Protein AF-A0A6A7KY77-F1 (afdb_monomer)

Solvent-accessible surface area (backbone atoms only — not comparable to full-atom values): 7754 Å² total; per-residue (Å²): 134,84,84,77,84,84,72,86,77,79,71,80,63,87,85,62,60,90,87,65,81,63,89,83,66,60,90,64,82,57,46,66,68,55,72,70,49,84,82,86,74,88,70,56,72,73,57,44,71,74,3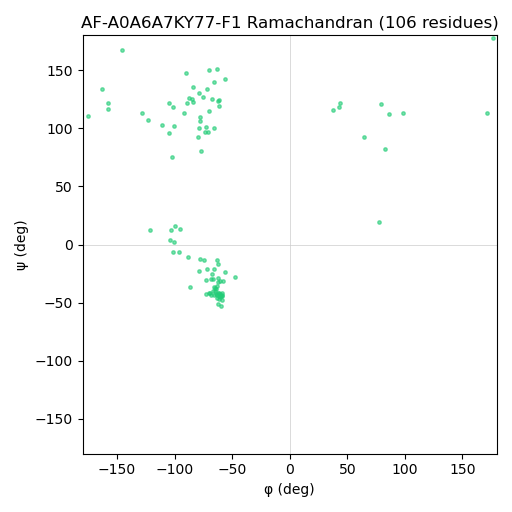6,89,46,71,65,58,47,53,50,54,54,51,52,50,51,53,53,51,53,52,53,55,51,49,58,61,59,64,65,74,67,76,79,78,79,86,72,84,87,85,85,83,89,81,88,81,91,84,82,90,77,89,81,83,90,81,93,134

Mean predicted aligned error: 19.86 Å

Secondary structure (DSSP, 8-state):
-------------TTS-TT---TT--TTTTHHHHHT-----PPPHHHHHH--SHHHHHHHHHHHHHHHHHHHHHHHHHTTTSSS------------------------

Sequence (108 aa):
MRFENPRRKTVPDDDMLPEYDFSDAVRGKYFERYCEGTNVVLLDPDVARVFPDSAAVNRALRELVTLADASVRQRRRGSTNARSKKALPSRRRDTRRKASKSSRSTRG

Structure (mmCIF, N/CA/C/O backbone):
data_AF-A0A6A7KY77-F1
#
_entry.id   AF-A0A6A7KY77-F1
#
loop_
_atom_site.group_PDB
_atom_site.id
_atom_site.type_symbol
_atom_site.label_atom_id
_atom_site.label_alt_id
_atom_site.label_comp_id
_atom_site.label_asym_id
_atom_site.label_entity_id
_atom_site.label_seq_id
_atom_site.pdbx_PDB_ins_code
_atom_site.Cartn_x
_atom_site.Cartn_y
_atom_site.Cartn_z
_atom_site.occupancy
_atom_site.B_iso_or_equiv
_atom_site.auth_seq_id
_atom_site.auth_comp_id
_atom_site.auth_asym_id
_atom_site.auth_atom_id
_atom_site.pdbx_PDB_model_num
ATOM 1 N N . MET A 1 1 ? 65.921 2.823 -8.987 1.00 36.31 1 MET A N 1
ATOM 2 C CA . MET A 1 1 ? 65.317 1.922 -9.994 1.00 36.31 1 MET A CA 1
ATOM 3 C C . MET A 1 1 ? 63.812 1.923 -9.772 1.00 36.31 1 MET A C 1
ATOM 5 O O . MET A 1 1 ? 63.396 1.743 -8.635 1.00 36.31 1 MET A O 1
ATOM 9 N N . ARG A 1 2 ? 63.018 2.265 -10.796 1.00 44.19 2 ARG A N 1
ATOM 10 C CA . ARG A 1 2 ? 61.549 2.323 -10.713 1.00 44.19 2 ARG A CA 1
ATOM 11 C C . ARG A 1 2 ? 60.993 0.901 -10.806 1.00 44.19 2 ARG A C 1
ATOM 13 O O . ARG A 1 2 ? 61.388 0.167 -11.703 1.00 44.19 2 ARG A O 1
ATOM 20 N N . PHE A 1 3 ? 60.104 0.525 -9.892 1.00 49.81 3 PHE A N 1
ATOM 21 C CA . PHE A 1 3 ? 59.383 -0.742 -9.974 1.00 49.81 3 PHE A CA 1
ATOM 22 C C . PHE A 1 3 ? 58.242 -0.582 -10.982 1.00 49.81 3 PHE A C 1
ATOM 24 O O . PHE A 1 3 ? 57.216 0.026 -10.683 1.00 49.81 3 PHE A O 1
ATOM 31 N N . GLU A 1 4 ? 58.446 -1.074 -12.201 1.00 56.16 4 GLU A N 1
ATOM 32 C CA . GLU A 1 4 ? 57.351 -1.306 -13.140 1.00 56.16 4 GLU A CA 1
ATOM 33 C C . GLU A 1 4 ? 56.475 -2.434 -12.596 1.00 56.16 4 GLU A C 1
ATOM 35 O O . GLU A 1 4 ? 56.962 -3.516 -12.276 1.00 56.16 4 GLU A O 1
ATOM 40 N N . ASN A 1 5 ? 55.180 -2.155 -12.454 1.00 56.44 5 ASN A N 1
ATOM 41 C CA . ASN A 1 5 ? 54.182 -3.103 -11.979 1.00 56.44 5 ASN A CA 1
ATOM 42 C C . ASN A 1 5 ? 53.821 -4.061 -13.131 1.00 56.44 5 ASN A C 1
ATOM 44 O O . ASN A 1 5 ? 53.147 -3.633 -14.075 1.00 56.44 5 ASN A O 1
ATOM 48 N N . PRO A 1 6 ? 54.261 -5.332 -13.124 1.00 63.62 6 PRO A N 1
ATOM 49 C CA . PRO A 1 6 ? 54.100 -6.181 -14.281 1.00 63.62 6 PRO A CA 1
ATOM 50 C C . PRO A 1 6 ? 52.738 -6.879 -14.213 1.00 63.62 6 PRO A C 1
ATOM 52 O O . PRO A 1 6 ? 52.442 -7.624 -13.283 1.00 63.62 6 PRO A O 1
ATOM 55 N N . ARG A 1 7 ? 51.971 -6.715 -15.296 1.00 56.56 7 ARG A N 1
ATOM 56 C CA . ARG A 1 7 ? 50.794 -7.511 -15.695 1.00 56.56 7 ARG A CA 1
ATOM 57 C C . ARG A 1 7 ? 49.458 -7.135 -15.041 1.00 56.56 7 ARG A C 1
ATOM 59 O O . ARG A 1 7 ? 48.909 -7.876 -14.229 1.00 56.56 7 ARG A O 1
ATOM 66 N N . ARG A 1 8 ? 48.806 -6.102 -15.588 1.00 59.09 8 ARG A N 1
ATOM 67 C CA . ARG A 1 8 ? 47.355 -6.212 -15.823 1.00 59.09 8 ARG A CA 1
ATOM 68 C C . ARG A 1 8 ? 47.161 -7.289 -16.888 1.00 59.09 8 ARG A C 1
ATOM 70 O O . ARG A 1 8 ? 47.406 -7.045 -18.063 1.00 59.09 8 ARG A O 1
ATOM 77 N N . LYS A 1 9 ? 46.796 -8.500 -16.472 1.00 54.00 9 LYS A N 1
ATOM 78 C CA . LYS A 1 9 ? 46.260 -9.495 -17.400 1.00 54.00 9 LYS A CA 1
ATOM 79 C C . LYS A 1 9 ? 44.848 -9.035 -17.758 1.00 54.00 9 LYS A C 1
ATOM 81 O O . LYS A 1 9 ? 43.940 -9.189 -16.950 1.00 54.00 9 LYS A O 1
ATOM 86 N N . THR A 1 10 ? 44.678 -8.421 -18.922 1.00 61.00 10 THR A N 1
ATOM 87 C CA . THR A 1 10 ? 43.370 -8.346 -19.575 1.00 61.00 10 THR A CA 1
ATOM 88 C C . THR A 1 10 ? 43.068 -9.757 -20.056 1.00 61.00 10 THR A C 1
ATOM 90 O O . THR A 1 10 ? 43.627 -10.205 -21.056 1.00 61.00 10 THR A O 1
ATOM 93 N N . VAL A 1 11 ? 42.303 -10.509 -19.268 1.00 62.31 11 VAL A N 1
ATOM 94 C CA . VAL A 1 11 ? 41.733 -11.772 -19.740 1.00 62.31 11 VAL A CA 1
ATOM 95 C C . VAL A 1 11 ? 40.806 -11.389 -20.899 1.00 62.31 11 VAL A C 1
ATOM 97 O O . VAL A 1 11 ? 39.973 -10.506 -20.691 1.00 62.31 11 VAL A O 1
ATOM 100 N N . PRO A 1 12 ? 40.985 -11.933 -22.115 1.00 59.06 12 PRO A N 1
ATOM 101 C CA . PRO A 1 12 ? 39.992 -11.771 -23.164 1.00 59.06 12 PRO A CA 1
ATOM 102 C C . PRO A 1 12 ? 38.711 -12.416 -22.646 1.00 59.06 12 PRO A C 1
ATOM 104 O O . PRO A 1 12 ? 38.721 -13.588 -22.271 1.00 59.06 12 PRO A O 1
ATOM 107 N N . ASP A 1 13 ? 37.662 -11.618 -22.521 1.00 60.88 13 ASP A N 1
ATOM 108 C CA . ASP A 1 13 ? 36.360 -12.065 -22.048 1.00 60.88 13 ASP A CA 1
ATOM 109 C C . ASP A 1 13 ? 35.681 -12.804 -23.211 1.00 60.88 13 ASP A C 1
ATOM 111 O O . ASP A 1 13 ? 34.941 -12.211 -23.991 1.00 60.88 13 ASP A O 1
ATOM 115 N N . ASP A 1 14 ? 36.063 -14.069 -23.410 1.00 62.31 14 ASP A N 1
ATOM 116 C CA . ASP A 1 14 ? 35.664 -14.917 -24.552 1.00 62.31 14 ASP A CA 1
ATOM 117 C C . ASP A 1 14 ? 34.142 -15.184 -24.581 1.00 62.31 14 ASP A C 1
ATOM 119 O O . ASP A 1 14 ? 33.589 -15.604 -25.594 1.00 62.31 14 ASP A O 1
ATOM 123 N N . ASP A 1 15 ? 33.451 -14.872 -23.480 1.00 73.94 15 ASP A N 1
ATOM 124 C CA . ASP A 1 15 ? 32.004 -15.013 -23.322 1.00 73.94 15 ASP A CA 1
ATOM 125 C C . ASP A 1 15 ? 31.226 -13.704 -23.598 1.00 73.94 15 ASP A C 1
ATOM 127 O O . ASP A 1 15 ? 29.990 -13.714 -23.618 1.00 73.94 15 ASP A O 1
ATOM 131 N N . MET A 1 16 ? 31.903 -12.562 -23.810 1.00 75.88 16 MET A N 1
ATOM 132 C CA . MET A 1 16 ? 31.235 -11.286 -24.100 1.00 75.88 16 MET A CA 1
ATOM 133 C C . MET A 1 16 ? 31.009 -11.075 -25.597 1.00 75.88 16 MET A C 1
ATOM 135 O O . MET A 1 16 ? 31.943 -11.008 -26.394 1.00 75.88 16 MET A O 1
ATOM 139 N N . LEU A 1 17 ? 29.739 -10.893 -25.970 1.00 81.88 17 LEU A N 1
ATOM 140 C CA . LEU A 1 17 ? 29.366 -10.575 -27.345 1.00 81.88 17 LEU A CA 1
ATOM 141 C C . LEU A 1 17 ? 29.899 -9.186 -27.766 1.00 81.88 17 LEU A C 1
ATOM 143 O O . LEU A 1 17 ? 29.819 -8.247 -26.966 1.00 81.88 17 LEU A O 1
ATOM 147 N N . PRO A 1 18 ? 30.393 -9.024 -29.012 1.00 80.25 18 PRO A N 1
ATOM 148 C CA . PRO A 1 18 ? 30.938 -7.760 -29.525 1.00 80.25 18 PRO A CA 1
ATOM 149 C C . PRO A 1 18 ? 29.978 -6.566 -29.455 1.00 80.25 18 PRO A C 1
ATOM 151 O O . PRO A 1 18 ? 30.411 -5.416 -29.465 1.00 80.25 18 PRO A O 1
ATOM 154 N N . GLU A 1 19 ? 28.674 -6.826 -29.415 1.00 85.38 19 GLU A N 1
ATOM 155 C CA . GLU A 1 19 ? 27.618 -5.820 -29.353 1.00 85.38 19 GLU A CA 1
ATOM 156 C C . GLU A 1 19 ? 27.488 -5.160 -27.971 1.00 85.38 19 GLU A C 1
ATOM 158 O O . GLU A 1 19 ? 26.812 -4.136 -27.843 1.00 85.38 19 GLU A O 1
ATOM 163 N N . TYR A 1 20 ? 28.108 -5.720 -26.929 1.00 81.81 20 TYR A N 1
ATOM 164 C CA . TYR A 1 20 ? 28.045 -5.159 -25.585 1.00 81.81 20 TYR A CA 1
ATOM 165 C C . TYR A 1 20 ? 29.199 -4.190 -25.308 1.00 81.81 20 TYR A C 1
ATOM 167 O O . TYR A 1 20 ? 30.348 -4.594 -25.144 1.00 81.81 20 TYR A O 1
ATOM 175 N N . ASP A 1 21 ? 28.871 -2.905 -25.152 1.00 81.62 21 ASP A N 1
ATOM 176 C CA . ASP A 1 21 ? 29.785 -1.895 -24.615 1.00 81.62 21 ASP A CA 1
ATOM 177 C C . ASP A 1 21 ? 29.472 -1.612 -23.137 1.00 81.62 21 ASP A C 1
ATOM 179 O O . ASP A 1 21 ? 28.523 -0.903 -22.792 1.00 81.62 21 ASP A O 1
ATOM 183 N N . PHE A 1 22 ? 30.283 -2.180 -22.243 1.00 80.06 22 PHE A N 1
ATOM 184 C CA . PHE A 1 22 ? 30.215 -1.926 -20.802 1.00 80.06 22 PHE A CA 1
ATOM 185 C C . PHE A 1 22 ? 31.197 -0.838 -20.335 1.00 80.06 22 PHE A C 1
ATOM 187 O O . PHE A 1 22 ? 31.403 -0.693 -19.129 1.00 80.06 22 PHE A O 1
ATOM 194 N N . SER A 1 23 ? 31.792 -0.053 -21.242 1.00 83.81 23 SER A N 1
ATOM 195 C CA . SER A 1 23 ? 32.747 1.012 -20.883 1.00 83.81 23 SER A CA 1
ATOM 196 C C . SER A 1 23 ? 32.142 2.047 -19.924 1.00 83.81 23 SER A C 1
ATOM 198 O O . SER A 1 23 ? 32.832 2.539 -19.033 1.00 83.81 23 SER A O 1
ATOM 200 N N . ASP A 1 24 ? 30.832 2.289 -20.036 1.00 83.25 24 ASP A N 1
ATOM 201 C CA . ASP A 1 24 ? 30.056 3.189 -19.170 1.00 83.25 24 ASP A CA 1
ATOM 202 C C . ASP A 1 24 ? 29.261 2.453 -18.068 1.00 83.25 24 ASP A C 1
ATOM 204 O O . ASP A 1 24 ? 28.320 2.998 -17.473 1.00 83.25 24 ASP A O 1
ATOM 208 N N . ALA A 1 25 ? 29.582 1.187 -17.784 1.00 82.12 25 ALA A N 1
ATOM 209 C CA . ALA A 1 25 ? 28.858 0.403 -16.790 1.00 82.12 25 ALA A CA 1
ATOM 210 C C . ALA A 1 25 ? 29.125 0.914 -15.362 1.00 82.12 25 ALA A C 1
ATOM 212 O O . ALA A 1 25 ? 30.221 0.794 -14.814 1.00 82.12 25 ALA A O 1
ATOM 213 N N . VAL A 1 26 ? 28.079 1.436 -14.713 1.00 87.62 26 VAL A N 1
ATOM 214 C CA . VAL A 1 26 ? 28.128 1.898 -13.317 1.00 87.62 26 VAL A CA 1
ATOM 215 C C . VAL A 1 26 ? 27.496 0.857 -12.396 1.00 87.62 26 VAL A C 1
ATOM 217 O O . VAL A 1 26 ? 26.299 0.561 -12.485 1.00 87.62 26 VAL A O 1
ATOM 220 N N . ARG A 1 27 ? 28.288 0.320 -11.460 1.00 86.81 27 ARG A N 1
ATOM 221 C CA . ARG A 1 27 ? 27.798 -0.619 -10.441 1.00 86.81 27 ARG A CA 1
ATOM 222 C C . ARG A 1 27 ? 26.742 0.066 -9.573 1.00 86.81 27 ARG A C 1
ATOM 224 O O . ARG A 1 27 ? 27.003 1.103 -8.977 1.00 86.81 27 ARG A O 1
ATOM 231 N N . GLY A 1 28 ? 25.554 -0.530 -9.486 1.00 84.94 28 GLY A N 1
ATOM 232 C CA . GLY A 1 28 ? 24.473 -0.004 -8.650 1.00 84.94 28 GLY A CA 1
ATOM 233 C C . GLY A 1 28 ? 23.719 1.197 -9.234 1.00 84.94 28 GLY A C 1
ATOM 234 O O . GLY A 1 28 ? 23.011 1.858 -8.486 1.00 84.94 28 GLY A O 1
ATOM 235 N N . LYS A 1 29 ? 23.789 1.455 -10.552 1.00 86.94 29 LYS A N 1
ATOM 236 C CA . LYS A 1 29 ? 23.077 2.560 -11.242 1.00 86.94 29 LYS A CA 1
ATOM 237 C C . LYS A 1 29 ? 21.583 2.694 -10.891 1.00 86.94 29 LYS A C 1
ATOM 239 O O . LYS A 1 29 ? 21.023 3.783 -10.975 1.00 86.94 29 LYS A O 1
ATOM 244 N N . TYR A 1 30 ? 20.934 1.594 -10.512 1.00 82.25 30 TYR A N 1
ATOM 245 C CA . TYR A 1 30 ? 19.515 1.542 -10.137 1.00 82.25 30 TYR A CA 1
ATOM 246 C C . TYR A 1 30 ? 19.280 1.017 -8.715 1.00 82.25 30 TYR A C 1
ATOM 248 O O . TYR A 1 30 ? 18.149 0.694 -8.365 1.00 82.25 30 TYR A O 1
ATOM 256 N N . PHE A 1 31 ? 20.334 0.921 -7.899 1.00 79.75 31 PHE A N 1
ATOM 257 C CA . PHE A 1 31 ? 20.262 0.382 -6.542 1.00 79.75 31 PHE A CA 1
ATOM 258 C C . PHE A 1 31 ? 19.308 1.193 -5.663 1.00 79.75 31 PHE A C 1
ATOM 260 O O . PHE A 1 31 ? 18.448 0.616 -5.013 1.00 79.75 31 PHE A O 1
ATOM 267 N N . GLU A 1 32 ? 19.392 2.523 -5.721 1.00 77.69 32 GLU A N 1
ATOM 268 C CA . GLU A 1 32 ? 18.517 3.418 -4.954 1.00 77.69 32 GLU A CA 1
ATOM 269 C C . GLU A 1 32 ? 17.042 3.234 -5.333 1.00 77.69 32 GLU A C 1
ATOM 271 O O . GLU A 1 32 ? 16.222 2.984 -4.458 1.00 77.69 32 GLU A O 1
ATOM 276 N N . ARG A 1 33 ? 16.718 3.198 -6.634 1.00 75.31 33 ARG A N 1
ATOM 277 C CA . ARG A 1 33 ? 15.352 2.933 -7.130 1.00 75.31 33 ARG A CA 1
ATOM 278 C C . ARG A 1 33 ? 14.815 1.554 -6.755 1.00 75.31 33 ARG A C 1
ATOM 280 O O . ARG A 1 33 ? 13.613 1.375 -6.587 1.00 75.31 33 ARG A O 1
ATOM 287 N N . TYR A 1 34 ? 15.697 0.565 -6.656 1.00 67.75 34 TYR A N 1
ATOM 288 C CA . TYR A 1 34 ? 15.334 -0.760 -6.169 1.00 67.75 34 TYR A CA 1
ATOM 289 C C . TYR A 1 34 ? 15.080 -0.747 -4.652 1.00 67.75 34 TYR A C 1
ATOM 291 O O . TYR A 1 34 ? 14.097 -1.325 -4.195 1.00 67.75 34 TYR A O 1
ATOM 299 N N . CYS A 1 35 ? 15.914 -0.050 -3.874 1.00 69.94 35 CYS A N 1
ATOM 300 C CA . CYS A 1 35 ? 15.744 0.132 -2.428 1.00 69.94 35 CYS A CA 1
ATOM 301 C C . CYS A 1 35 ? 14.512 0.972 -2.064 1.00 69.94 35 CYS A C 1
ATOM 303 O O . CYS A 1 35 ? 13.912 0.738 -1.017 1.00 69.94 35 CYS A O 1
ATOM 305 N N . GLU A 1 36 ? 14.107 1.899 -2.933 1.00 73.75 36 GLU A N 1
ATOM 306 C CA . GLU A 1 36 ? 12.835 2.629 -2.849 1.00 73.75 36 GLU A CA 1
ATOM 307 C C . GLU A 1 36 ? 11.616 1.699 -2.961 1.00 73.75 36 GLU A C 1
ATOM 309 O O . GLU A 1 36 ? 10.528 2.074 -2.533 1.00 73.75 36 GLU A O 1
ATOM 314 N N . GLY A 1 37 ? 11.814 0.471 -3.456 1.00 58.84 37 GLY A N 1
ATOM 315 C CA . GLY A 1 37 ? 10.923 -0.663 -3.249 1.00 58.84 37 GLY A CA 1
ATOM 316 C C . GLY A 1 37 ? 9.544 -0.491 -3.873 1.00 58.84 37 GLY A C 1
ATOM 317 O O . GLY A 1 37 ? 8.594 -0.063 -3.221 1.00 58.84 37 GLY A O 1
ATOM 318 N N . THR A 1 38 ? 9.365 -0.957 -5.109 1.00 60.81 38 THR A N 1
ATOM 319 C CA . THR A 1 38 ? 8.017 -1.305 -5.578 1.00 60.81 38 THR A CA 1
ATOM 320 C C . THR A 1 38 ? 7.665 -2.679 -5.013 1.00 60.81 38 THR A C 1
ATOM 322 O O . THR A 1 38 ? 8.016 -3.707 -5.584 1.00 60.81 38 THR A O 1
ATOM 325 N N . ASN A 1 39 ? 7.005 -2.720 -3.854 1.00 66.88 39 ASN A N 1
ATOM 326 C CA . ASN A 1 39 ? 6.458 -3.972 -3.335 1.00 66.88 39 ASN A CA 1
ATOM 327 C C . ASN A 1 39 ? 5.215 -4.340 -4.162 1.00 66.88 39 ASN A C 1
ATOM 329 O O . ASN A 1 39 ? 4.134 -3.788 -3.951 1.00 66.88 39 ASN A O 1
ATOM 333 N N . VAL A 1 40 ? 5.392 -5.204 -5.164 1.00 76.56 40 VAL A N 1
ATOM 334 C CA . VAL A 1 40 ? 4.306 -5.654 -6.041 1.00 76.56 40 VAL A CA 1
ATOM 335 C C . VAL A 1 40 ? 3.485 -6.700 -5.296 1.00 76.56 40 VAL A C 1
ATOM 337 O O . VAL A 1 40 ? 3.937 -7.819 -5.072 1.00 76.56 40 VAL A O 1
ATOM 340 N N . VAL A 1 41 ? 2.266 -6.324 -4.917 1.00 78.56 41 VAL A N 1
ATOM 341 C CA . VAL A 1 41 ? 1.305 -7.214 -4.263 1.00 78.56 41 VAL A CA 1
ATOM 342 C C . VAL A 1 41 ? 0.235 -7.595 -5.277 1.00 78.56 41 VAL A C 1
ATOM 344 O O . VAL A 1 41 ? -0.429 -6.724 -5.839 1.00 78.56 41 VAL A O 1
ATOM 347 N N . LEU A 1 42 ? 0.075 -8.897 -5.513 1.00 87.75 42 LEU A N 1
ATOM 348 C CA . LEU A 1 42 ? -1.018 -9.420 -6.324 1.00 87.75 42 LEU A CA 1
ATOM 349 C C . LEU A 1 42 ? -2.312 -9.369 -5.506 1.00 87.75 42 LEU A C 1
ATOM 351 O O . LEU A 1 42 ? -2.359 -9.879 -4.389 1.00 87.75 42 LEU A O 1
ATOM 355 N N . LEU A 1 43 ? -3.346 -8.747 -6.067 1.00 90.75 43 LEU A N 1
ATOM 356 C CA . LEU A 1 43 ? -4.689 -8.763 -5.498 1.00 90.75 43 LEU A CA 1
ATOM 357 C C . LEU A 1 43 ? -5.468 -9.949 -6.055 1.00 90.75 43 LEU A C 1
ATOM 359 O O . LEU A 1 43 ? -5.310 -10.304 -7.226 1.00 90.75 43 LEU A O 1
ATOM 363 N N . ASP A 1 44 ? -6.356 -10.500 -5.235 1.00 94.38 44 ASP A N 1
ATOM 364 C CA . ASP A 1 44 ? -7.312 -11.493 -5.704 1.00 94.38 44 ASP A CA 1
ATOM 365 C C . ASP A 1 44 ? -8.259 -10.882 -6.765 1.00 94.38 44 ASP A C 1
ATOM 367 O O . ASP A 1 44 ? -8.521 -9.669 -6.751 1.00 94.38 44 ASP A O 1
ATOM 371 N N . PRO A 1 45 ? -8.778 -11.684 -7.719 1.00 93.12 45 PRO A N 1
ATOM 372 C CA . PRO A 1 45 ? -9.556 -11.169 -8.852 1.00 93.12 45 PRO A CA 1
ATOM 373 C C . PRO A 1 45 ? -10.833 -10.419 -8.455 1.00 93.12 45 PRO A C 1
ATOM 375 O O . PRO A 1 45 ? -11.277 -9.509 -9.154 1.00 93.12 45 PRO A O 1
ATOM 378 N N . ASP A 1 46 ? -11.450 -10.803 -7.345 1.00 94.81 46 ASP A N 1
ATOM 379 C CA . ASP A 1 46 ? -12.628 -10.156 -6.779 1.00 94.81 46 ASP A CA 1
ATOM 380 C C . ASP A 1 46 ? -12.297 -8.772 -6.205 1.00 94.81 46 ASP A C 1
ATOM 382 O O . ASP A 1 46 ? -13.021 -7.811 -6.467 1.00 94.81 46 ASP A O 1
ATOM 386 N N . VAL A 1 47 ? -11.170 -8.639 -5.504 1.00 91.88 47 VAL A N 1
ATOM 387 C CA . VAL A 1 47 ? -10.687 -7.363 -4.965 1.00 91.88 47 VAL A CA 1
ATOM 388 C C . VAL 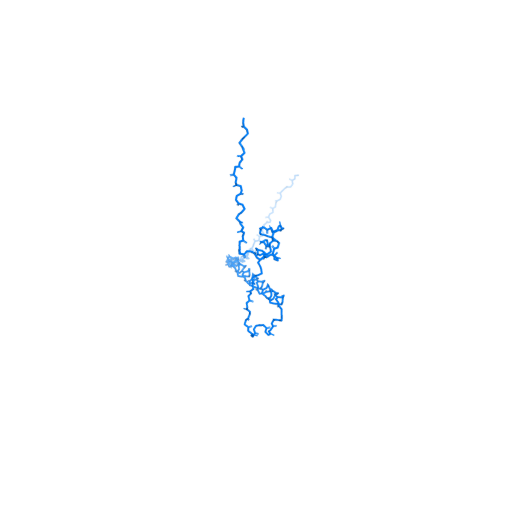A 1 47 ? -10.260 -6.427 -6.097 1.00 91.88 47 VAL A C 1
ATOM 390 O O . VAL A 1 47 ? -10.641 -5.255 -6.105 1.00 91.88 47 VAL A O 1
ATOM 393 N N . ALA A 1 48 ? -9.547 -6.945 -7.101 1.00 92.50 48 ALA A N 1
ATOM 394 C CA . ALA A 1 48 ? -9.129 -6.179 -8.277 1.00 92.50 48 ALA A CA 1
ATOM 395 C C . ALA A 1 48 ? -10.316 -5.657 -9.111 1.00 92.50 48 ALA A C 1
ATOM 397 O O . ALA A 1 48 ? -10.226 -4.605 -9.738 1.00 92.50 48 ALA A O 1
ATOM 398 N N . ARG A 1 49 ? -11.463 -6.351 -9.096 1.00 93.12 49 ARG A N 1
ATOM 399 C CA . ARG A 1 49 ? -12.700 -5.859 -9.732 1.00 93.12 49 ARG A CA 1
ATOM 400 C C . ARG A 1 49 ? -13.295 -4.640 -9.030 1.00 93.12 49 ARG A C 1
ATOM 402 O O . ARG A 1 49 ? -13.983 -3.856 -9.678 1.00 93.12 49 ARG A O 1
ATOM 409 N N . VAL A 1 50 ? -13.095 -4.515 -7.719 1.00 95.69 50 VAL A N 1
ATOM 410 C CA . VAL A 1 50 ? -13.623 -3.399 -6.920 1.00 95.69 50 VAL A CA 1
ATOM 411 C C . VAL A 1 50 ? -12.668 -2.209 -6.950 1.00 95.69 50 VAL A C 1
ATOM 413 O O . VAL A 1 50 ? -13.117 -1.064 -6.995 1.00 95.69 50 VAL A O 1
ATOM 416 N N . PHE A 1 51 ? -11.359 -2.469 -6.952 1.00 94.50 51 PHE A N 1
ATOM 417 C CA . PHE A 1 51 ? -10.330 -1.437 -6.955 1.00 94.50 51 PHE A CA 1
ATOM 418 C C . PHE A 1 51 ? -9.580 -1.405 -8.294 1.00 94.50 51 PHE A C 1
ATOM 420 O O . PHE A 1 51 ? -8.707 -2.243 -8.517 1.00 94.50 51 PHE A O 1
ATOM 427 N N . PRO A 1 52 ? -9.879 -0.431 -9.174 1.00 86.88 52 PRO A N 1
ATOM 428 C CA . PRO A 1 52 ? -9.318 -0.388 -10.524 1.00 86.88 52 PRO A CA 1
ATOM 429 C C . PRO A 1 52 ? -7.831 -0.005 -10.568 1.00 86.88 52 PRO A C 1
ATOM 431 O O . PRO A 1 52 ? -7.165 -0.287 -11.561 1.00 86.88 52 PRO A O 1
ATOM 434 N N . ASP A 1 53 ? -7.304 0.643 -9.524 1.00 89.50 53 ASP A N 1
ATOM 435 C CA . ASP A 1 53 ? -5.904 1.058 -9.451 1.00 89.50 53 ASP A CA 1
ATOM 436 C C . ASP A 1 53 ? -5.330 0.995 -8.024 1.00 89.50 53 ASP A C 1
ATOM 438 O O . ASP A 1 53 ? -6.039 0.859 -7.019 1.00 89.50 53 ASP A O 1
ATOM 442 N N . SER A 1 54 ? -4.003 1.110 -7.936 1.00 89.50 54 SER A N 1
ATOM 443 C CA . SER A 1 54 ? -3.272 1.096 -6.667 1.00 89.50 54 SER A CA 1
ATOM 444 C C . SER A 1 54 ? -3.554 2.323 -5.793 1.00 89.50 54 SER A C 1
ATOM 446 O O . SER A 1 54 ? -3.433 2.239 -4.568 1.00 89.50 54 SER A O 1
ATOM 448 N N . ALA A 1 55 ? -3.954 3.459 -6.373 1.00 90.38 55 ALA A N 1
ATOM 449 C CA . ALA A 1 55 ? -4.285 4.662 -5.617 1.00 90.38 55 ALA A CA 1
ATOM 450 C C . ALA A 1 55 ? -5.585 4.473 -4.819 1.00 90.38 55 ALA A C 1
ATOM 452 O O . ALA A 1 55 ? -5.636 4.839 -3.642 1.00 90.38 55 ALA A O 1
ATOM 453 N N . ALA A 1 56 ? -6.596 3.838 -5.416 1.00 94.12 56 ALA A N 1
ATOM 454 C CA . 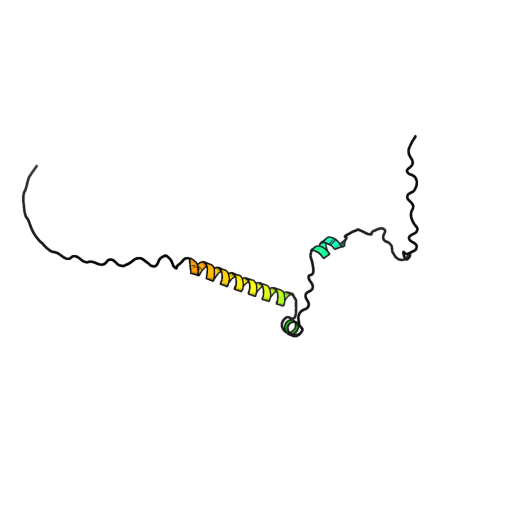ALA A 1 56 ? -7.870 3.507 -4.793 1.00 94.12 56 ALA A CA 1
ATOM 455 C C . ALA A 1 56 ? -7.687 2.532 -3.621 1.00 94.12 56 ALA A C 1
ATOM 457 O O . ALA A 1 56 ? -8.202 2.786 -2.529 1.00 94.12 56 ALA A O 1
ATOM 458 N N . VAL A 1 57 ? -6.885 1.475 -3.807 1.00 93.94 57 VAL A N 1
ATOM 459 C CA . VAL A 1 57 ? -6.535 0.526 -2.732 1.00 93.94 57 VAL A CA 1
ATOM 460 C C . VAL A 1 57 ? -5.836 1.249 -1.585 1.00 93.94 57 VAL A C 1
ATOM 462 O O . VAL A 1 57 ? -6.261 1.175 -0.432 1.00 93.94 57 VAL A O 1
ATOM 465 N N . ASN A 1 58 ? -4.782 2.003 -1.895 1.00 94.31 58 ASN A N 1
ATOM 466 C CA . ASN A 1 58 ? -3.984 2.682 -0.881 1.00 94.31 58 ASN A CA 1
ATOM 467 C C . ASN A 1 58 ? -4.794 3.728 -0.113 1.00 94.31 58 ASN A C 1
ATOM 469 O O . ASN A 1 58 ? -4.600 3.892 1.092 1.00 94.31 58 ASN A O 1
ATOM 473 N N . ARG A 1 59 ? -5.715 4.426 -0.782 1.00 96.06 59 ARG A N 1
ATOM 474 C CA . ARG A 1 59 ? -6.639 5.350 -0.125 1.00 96.06 59 ARG A CA 1
ATOM 475 C C . ARG A 1 59 ? -7.537 4.617 0.870 1.00 96.06 59 ARG A C 1
ATOM 477 O O . ARG A 1 59 ? -7.589 5.027 2.028 1.00 96.06 59 ARG A O 1
ATOM 484 N N . ALA A 1 60 ? -8.184 3.530 0.452 1.00 95.81 60 ALA A N 1
ATOM 485 C CA . ALA A 1 60 ? -9.074 2.758 1.319 1.00 95.81 60 ALA A CA 1
ATOM 486 C C . ALA A 1 60 ? -8.343 2.216 2.559 1.00 95.81 60 ALA A C 1
ATOM 488 O O . ALA A 1 60 ? -8.828 2.346 3.684 1.00 95.81 60 ALA A O 1
ATOM 489 N N . LEU A 1 61 ? -7.130 1.684 2.379 1.00 95.81 61 LEU A N 1
ATOM 490 C CA . LEU A 1 61 ? -6.315 1.187 3.490 1.00 95.81 61 LEU A CA 1
ATOM 491 C C . LEU A 1 61 ? -5.916 2.304 4.469 1.00 95.81 61 LEU A C 1
ATOM 493 O O . LEU A 1 61 ? -5.938 2.095 5.681 1.00 95.81 61 LEU A O 1
ATOM 497 N N . ARG A 1 62 ? -5.603 3.511 3.981 1.00 97.06 62 ARG A N 1
ATOM 498 C CA . ARG A 1 62 ? -5.293 4.673 4.841 1.00 97.06 62 ARG A CA 1
ATOM 499 C C . ARG A 1 62 ? -6.507 5.146 5.640 1.00 97.06 62 ARG A C 1
ATOM 501 O O . ARG A 1 62 ? -6.375 5.488 6.818 1.00 97.06 62 ARG A O 1
ATOM 508 N N . GLU A 1 63 ? -7.685 5.159 5.021 1.00 96.88 63 GLU A N 1
ATOM 509 C CA . GLU A 1 63 ? -8.940 5.479 5.709 1.00 96.88 63 GLU A CA 1
ATOM 510 C C . GLU A 1 63 ? -9.225 4.450 6.817 1.00 96.88 63 GLU A C 1
ATOM 512 O O . GLU A 1 63 ? -9.535 4.831 7.948 1.00 96.88 63 GLU A O 1
ATOM 517 N N . LEU A 1 64 ? -9.000 3.158 6.548 1.00 96.19 64 LEU A N 1
ATOM 518 C CA . LEU A 1 64 ? -9.142 2.095 7.546 1.00 96.19 64 LEU A CA 1
ATOM 519 C C . LEU A 1 64 ? -8.182 2.265 8.733 1.00 96.19 64 LEU A C 1
ATOM 521 O O . LEU A 1 64 ? -8.608 2.140 9.882 1.00 96.19 64 LEU A O 1
ATOM 525 N N . VAL A 1 65 ? -6.911 2.598 8.481 1.00 97.12 65 VAL A N 1
ATOM 526 C CA . VAL A 1 65 ? -5.935 2.898 9.546 1.00 97.12 65 VAL A CA 1
ATOM 527 C C . VAL A 1 65 ? -6.416 4.065 10.411 1.00 97.12 65 VAL A C 1
ATOM 529 O O . VAL A 1 65 ? -6.408 3.975 11.637 1.00 97.12 65 VAL A O 1
ATOM 532 N N . THR A 1 66 ? -6.922 5.128 9.784 1.00 95.50 66 THR A N 1
ATOM 533 C CA . THR A 1 66 ? -7.438 6.309 10.497 1.00 95.50 66 THR A CA 1
ATOM 534 C C . THR A 1 66 ? -8.608 5.952 11.419 1.00 95.50 66 THR A C 1
ATOM 536 O O . THR A 1 66 ? -8.677 6.411 12.564 1.00 95.50 66 THR A O 1
ATOM 539 N N . LEU A 1 67 ? -9.525 5.104 10.945 1.00 95.50 67 LEU A N 1
ATOM 540 C CA . LEU A 1 67 ? -10.651 4.609 11.739 1.00 95.50 67 LEU A CA 1
ATOM 541 C C . LEU A 1 67 ? -10.184 3.720 12.898 1.00 95.50 67 LEU A C 1
ATOM 543 O O . LEU A 1 67 ? -10.663 3.871 14.029 1.00 95.50 67 LEU A O 1
ATOM 547 N N . ALA A 1 68 ? -9.226 2.828 12.643 1.00 95.12 68 ALA A N 1
ATOM 548 C CA . ALA A 1 68 ? -8.638 1.978 13.669 1.00 95.12 68 ALA A CA 1
ATOM 549 C C . ALA A 1 68 ? -7.997 2.825 14.782 1.00 95.12 68 ALA A C 1
ATOM 551 O O . ALA A 1 68 ? -8.326 2.638 15.957 1.00 95.12 68 ALA A O 1
ATOM 552 N N . ASP A 1 69 ? -7.192 3.829 14.431 1.00 93.62 69 ASP A N 1
ATOM 553 C CA . ASP A 1 69 ? -6.558 4.741 15.389 1.00 93.62 69 ASP A CA 1
ATOM 554 C C . ASP A 1 69 ? -7.578 5.530 16.214 1.00 93.62 69 ASP A C 1
ATOM 556 O O . ASP A 1 69 ? -7.436 5.679 17.436 1.00 93.62 69 ASP A O 1
ATOM 560 N N . ALA A 1 70 ? -8.646 6.015 15.575 1.00 89.56 70 ALA A 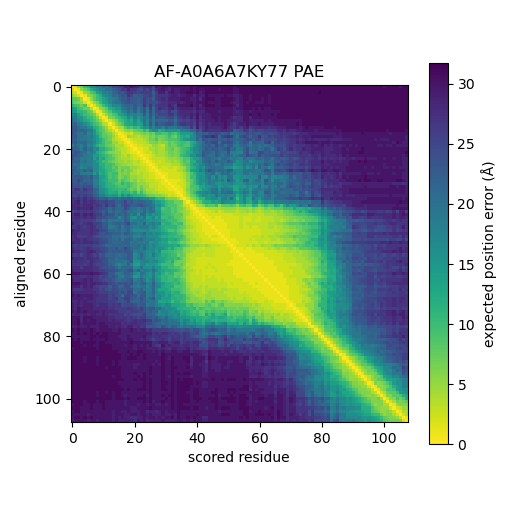N 1
ATOM 561 C CA . ALA A 1 70 ? -9.727 6.706 16.268 1.00 89.56 70 ALA A CA 1
ATOM 562 C C . ALA A 1 70 ? -10.387 5.802 17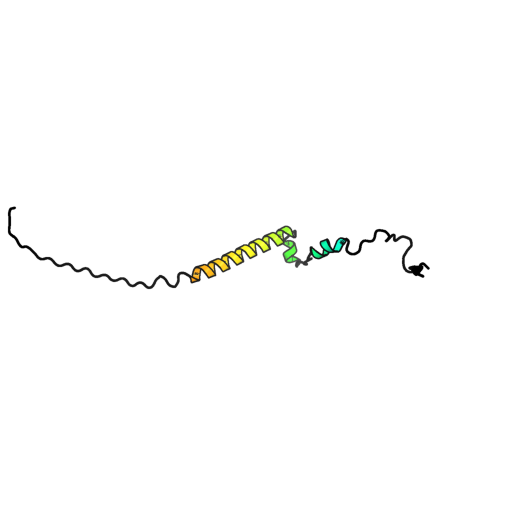.324 1.00 89.56 70 ALA A C 1
ATOM 564 O O . ALA A 1 70 ? -10.579 6.231 18.469 1.00 89.56 70 ALA A O 1
ATOM 565 N N . SER A 1 71 ? -10.656 4.538 16.986 1.00 86.94 71 SER A N 1
ATOM 566 C CA . SER A 1 71 ? -11.252 3.565 17.911 1.00 86.94 71 SER A CA 1
ATOM 567 C C . SER A 1 71 ? -10.335 3.243 19.104 1.00 86.94 71 SER A C 1
ATOM 569 O O . SER A 1 71 ? -10.779 3.197 20.258 1.00 86.94 71 SER A O 1
ATOM 571 N N . VAL A 1 72 ? -9.025 3.116 18.862 1.00 87.44 72 VAL A N 1
ATOM 572 C CA . VAL A 1 72 ? -8.018 2.879 19.907 1.00 87.44 72 VAL A CA 1
ATOM 573 C C . VAL A 1 72 ? -7.954 4.069 20.866 1.00 87.44 72 VAL A C 1
ATOM 575 O O . VAL A 1 72 ? -7.936 3.895 22.090 1.00 87.44 72 VAL A O 1
ATOM 578 N N . ARG A 1 73 ? -7.987 5.302 20.345 1.00 80.94 73 ARG A N 1
ATOM 579 C CA . ARG A 1 73 ? -8.006 6.526 21.166 1.00 80.94 73 ARG A CA 1
ATOM 580 C C . ARG A 1 73 ? -9.280 6.644 22.001 1.00 80.94 73 ARG A C 1
ATOM 582 O O . ARG A 1 73 ? -9.201 7.074 23.154 1.00 80.94 73 ARG A O 1
ATOM 589 N N . GLN A 1 74 ? -10.435 6.242 21.469 1.00 76.31 74 GLN A N 1
ATOM 590 C CA . GLN A 1 74 ? -11.692 6.216 22.225 1.00 76.31 74 GLN A CA 1
ATOM 591 C C . GLN A 1 74 ? -11.630 5.244 23.410 1.00 76.31 74 GLN A C 1
ATOM 593 O O . GLN A 1 74 ? -11.989 5.629 24.525 1.00 76.31 74 GLN A O 1
ATOM 598 N N . ARG A 1 75 ? -11.080 4.035 23.222 1.00 76.62 75 ARG A N 1
ATOM 599 C CA . ARG A 1 75 ? -10.853 3.085 24.330 1.00 76.62 75 ARG A CA 1
ATOM 600 C C . ARG A 1 75 ? -9.949 3.660 25.421 1.00 76.62 75 ARG A C 1
ATOM 602 O O . ARG A 1 75 ? -10.250 3.514 26.602 1.00 76.62 75 ARG A O 1
ATOM 609 N N . ARG A 1 76 ? -8.881 4.372 25.046 1.00 72.19 76 ARG A N 1
ATOM 610 C CA . ARG A 1 76 ? -7.967 5.009 26.015 1.00 72.19 76 ARG A CA 1
ATOM 611 C C . ARG A 1 76 ? -8.645 6.131 26.812 1.00 72.19 76 ARG A C 1
ATOM 613 O O . ARG A 1 76 ? -8.393 6.262 28.005 1.00 72.19 76 ARG A O 1
ATOM 620 N N . ARG A 1 77 ? -9.544 6.902 26.187 1.00 64.81 77 ARG A N 1
ATOM 621 C CA . ARG A 1 77 ? -10.318 7.973 26.849 1.00 64.81 77 ARG A CA 1
ATOM 622 C C . ARG A 1 77 ? -11.417 7.448 27.78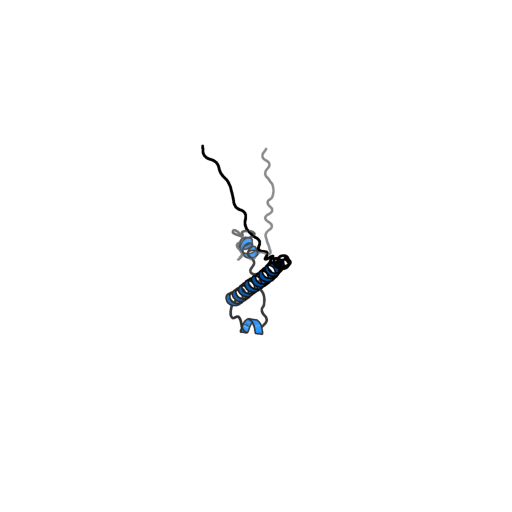1 1.00 64.81 77 ARG A C 1
ATOM 624 O O . ARG A 1 77 ? -11.704 8.085 28.789 1.00 64.81 77 ARG A O 1
ATOM 631 N N . GLY A 1 78 ? -12.001 6.282 27.496 1.00 61.12 78 GLY A N 1
ATOM 632 C CA . GLY A 1 78 ? -13.002 5.650 28.369 1.00 61.12 78 GLY A CA 1
ATOM 633 C C . GLY A 1 78 ? -12.457 5.208 29.736 1.00 61.12 78 GLY A C 1
ATOM 634 O O . GLY A 1 78 ? -13.220 5.092 30.693 1.00 61.12 78 GLY A O 1
ATOM 635 N N . SER A 1 79 ? -11.138 5.021 29.860 1.00 60.44 79 SER A N 1
ATOM 636 C CA . SER A 1 79 ? -10.497 4.549 31.094 1.00 60.44 79 SER A CA 1
ATOM 637 C C . SER A 1 79 ? -10.311 5.633 32.165 1.00 60.44 79 SER A C 1
ATOM 639 O O . SER A 1 79 ? -10.177 5.296 33.341 1.00 60.44 79 SER A O 1
ATOM 641 N N . THR A 1 80 ? -10.289 6.924 31.815 1.00 59.97 80 THR A N 1
ATOM 642 C CA . THR A 1 80 ? -9.926 7.994 32.767 1.00 59.97 80 THR A CA 1
ATOM 643 C C . THR A 1 80 ? -11.105 8.544 33.579 1.00 59.97 80 THR A C 1
ATOM 645 O O . THR A 1 80 ? -10.884 9.227 34.574 1.00 59.97 80 THR A O 1
ATOM 648 N N . ASN A 1 81 ? -12.353 8.201 33.231 1.00 58.22 81 ASN A N 1
ATOM 649 C CA . ASN A 1 81 ? -13.560 8.724 33.896 1.00 58.22 81 ASN A CA 1
ATOM 650 C C . ASN A 1 81 ? -14.210 7.778 34.925 1.00 58.22 81 ASN A C 1
ATOM 652 O O . ASN A 1 81 ? -15.220 8.135 35.531 1.00 58.22 81 ASN A O 1
ATOM 656 N N . ALA A 1 82 ? -13.640 6.598 35.181 1.00 55.75 82 ALA A N 1
ATOM 657 C CA . ALA A 1 82 ? -14.205 5.644 36.143 1.00 55.75 82 ALA A CA 1
ATOM 658 C C . ALA A 1 82 ? -13.921 5.993 37.623 1.00 55.75 82 ALA A C 1
ATOM 660 O O . ALA A 1 82 ? -14.541 5.419 38.516 1.00 55.75 82 ALA A O 1
ATOM 661 N N . ARG A 1 83 ? -13.009 6.937 37.915 1.00 54.69 83 ARG A N 1
ATOM 662 C CA . ARG A 1 83 ? -12.543 7.212 39.292 1.00 54.69 83 ARG A CA 1
ATOM 663 C C . ARG A 1 83 ? -13.164 8.446 39.967 1.00 54.69 83 ARG A C 1
ATOM 665 O O . ARG A 1 83 ? -12.949 8.632 41.158 1.00 54.69 83 ARG A O 1
ATOM 672 N N . SER A 1 84 ? -13.956 9.262 39.265 1.00 57.34 84 SER A N 1
ATOM 673 C CA . SER A 1 84 ? -14.435 10.562 39.779 1.00 57.34 84 SER A CA 1
ATOM 674 C C . SER A 1 84 ? -15.899 10.610 40.253 1.00 57.34 84 SER A C 1
ATOM 676 O O . SER A 1 84 ? -16.353 11.670 40.671 1.00 57.34 84 SER A O 1
ATOM 678 N N . LYS A 1 85 ? -16.653 9.496 40.257 1.00 58.88 85 LYS A N 1
ATOM 679 C CA . LYS A 1 85 ? -18.085 9.492 40.658 1.00 58.88 85 LYS A CA 1
ATOM 680 C C . LYS A 1 85 ? -18.409 8.946 42.061 1.00 58.88 85 LYS A C 1
ATOM 682 O O . LYS A 1 85 ? -19.579 8.751 42.374 1.00 58.88 85 LYS A O 1
ATOM 687 N N . LYS A 1 86 ? -17.421 8.741 42.941 1.00 56.31 86 LYS A N 1
ATOM 688 C CA . LYS A 1 86 ? -17.654 8.410 44.365 1.00 56.31 86 LYS A CA 1
ATOM 689 C C . LYS A 1 86 ? -17.434 9.640 45.257 1.00 56.31 86 LYS A C 1
ATOM 691 O O . LYS A 1 86 ? -16.432 9.742 45.950 1.00 56.31 86 LYS A O 1
ATOM 696 N N . ALA A 1 87 ? -18.390 10.564 45.251 1.00 56.12 87 ALA A N 1
ATOM 697 C CA . ALA A 1 87 ? -18.571 11.526 46.337 1.00 56.12 87 ALA A CA 1
ATOM 698 C C . ALA A 1 87 ? -20.043 11.466 46.770 1.00 56.12 87 ALA A C 1
ATOM 700 O O . ALA A 1 87 ? -20.943 11.744 45.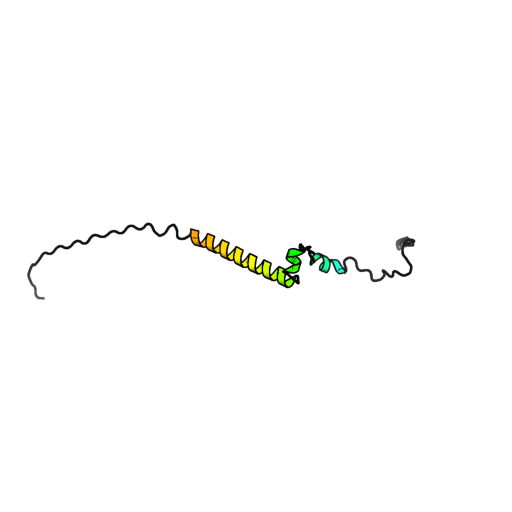980 1.00 56.12 87 ALA A O 1
ATOM 701 N N . LEU A 1 88 ? -20.278 10.999 47.999 1.00 58.38 88 LEU A N 1
ATOM 702 C CA . LEU A 1 88 ? -21.603 10.867 48.611 1.00 58.38 88 LEU A CA 1
ATOM 703 C C . LEU A 1 88 ? -22.205 12.252 48.928 1.00 58.38 88 LEU A C 1
ATOM 705 O O . LEU A 1 88 ? -21.457 13.167 49.273 1.00 58.38 88 LEU A O 1
ATOM 709 N N . PRO A 1 89 ? -23.542 12.414 48.908 1.00 66.75 89 PRO A N 1
ATOM 710 C CA . PRO A 1 89 ? -24.182 13.659 49.300 1.00 66.75 89 PRO A CA 1
ATOM 711 C C . PRO A 1 89 ? -24.384 13.692 50.821 1.00 66.75 89 PRO A C 1
ATOM 713 O O . PRO A 1 89 ? -25.042 12.821 51.386 1.00 66.75 89 PRO A O 1
ATOM 716 N N . SER A 1 90 ? -23.884 14.731 51.489 1.00 60.31 90 SER A N 1
ATOM 717 C CA . SER A 1 90 ? -24.256 15.038 52.874 1.00 60.31 90 SER A CA 1
ATOM 718 C C . SER A 1 90 ? -25.207 16.233 52.884 1.00 60.31 90 SER A C 1
ATOM 720 O O . SER A 1 90 ? -24.803 17.390 52.811 1.00 60.31 90 SER A O 1
ATOM 722 N N . ARG A 1 91 ? -26.509 15.937 52.927 1.00 59.56 91 ARG A N 1
ATOM 723 C CA . ARG A 1 91 ? -27.535 16.876 53.392 1.00 59.56 91 ARG A CA 1
ATOM 724 C C . ARG A 1 91 ? -27.600 16.771 54.913 1.00 59.56 91 ARG A C 1
ATOM 726 O O . ARG A 1 91 ? -27.790 15.663 55.401 1.00 59.56 91 ARG A O 1
ATOM 733 N N . ARG A 1 92 ? -27.664 17.899 55.624 1.00 50.91 92 ARG A N 1
ATOM 734 C CA . ARG A 1 92 ? -28.641 18.085 56.714 1.00 50.91 92 ARG A CA 1
ATOM 735 C C . ARG A 1 92 ? -28.873 19.572 56.987 1.00 50.91 92 ARG A C 1
ATOM 737 O O . ARG A 1 92 ? -27.946 20.329 57.237 1.00 50.91 92 ARG A O 1
ATOM 744 N N . ARG A 1 93 ? -30.143 19.966 56.861 1.00 54.19 93 ARG A N 1
ATOM 745 C CA . ARG A 1 93 ? -30.697 21.233 57.346 1.00 54.19 93 ARG A CA 1
ATOM 746 C C . ARG A 1 93 ? -30.758 21.147 58.867 1.00 54.19 93 ARG A C 1
ATOM 748 O O . ARG A 1 93 ? -31.312 20.168 59.353 1.00 54.19 93 ARG A O 1
ATOM 755 N N . ASP A 1 94 ? -30.318 22.187 59.563 1.00 58.12 94 ASP A N 1
ATOM 756 C CA . ASP A 1 94 ? -30.766 22.448 60.928 1.00 58.12 94 ASP A CA 1
ATOM 757 C C . ASP A 1 94 ? -31.377 23.844 61.007 1.00 58.12 94 ASP A C 1
ATOM 759 O O . ASP A 1 94 ? -30.725 24.882 60.914 1.00 58.12 94 ASP A O 1
ATOM 763 N N . THR A 1 95 ? -32.696 23.841 61.133 1.00 63.78 95 THR A N 1
ATOM 764 C CA . THR A 1 95 ? -33.516 24.970 61.545 1.00 63.78 95 THR A CA 1
ATOM 765 C C . THR A 1 95 ? -33.524 25.030 63.072 1.00 63.78 95 THR A C 1
ATOM 767 O O . THR A 1 95 ? -34.024 24.088 63.686 1.00 63.78 95 THR A O 1
ATOM 770 N N . ARG A 1 96 ? -33.115 26.135 63.716 1.00 48.91 96 ARG A N 1
ATOM 771 C CA . ARG A 1 96 ? -33.662 26.468 65.047 1.00 48.91 96 ARG A CA 1
ATOM 772 C C . ARG A 1 96 ? -33.548 27.947 65.430 1.00 48.91 96 ARG A C 1
ATOM 774 O O . ARG A 1 96 ? -32.471 28.489 65.631 1.00 48.91 96 ARG A O 1
ATOM 781 N N . ARG A 1 97 ? -34.725 28.558 65.588 1.00 48.44 97 ARG A N 1
ATOM 782 C CA . ARG A 1 97 ? -35.016 29.824 66.283 1.00 48.44 97 ARG A CA 1
ATOM 783 C C . ARG A 1 97 ? -34.539 29.821 67.748 1.00 48.44 97 ARG A C 1
ATOM 785 O O . ARG A 1 97 ? -34.822 28.850 68.446 1.00 48.44 97 ARG A O 1
ATOM 792 N N . LYS A 1 98 ? -34.028 30.962 68.236 1.00 50.22 98 LYS A N 1
ATOM 793 C CA . LYS A 1 98 ? -34.453 31.717 69.454 1.00 50.22 98 LYS A CA 1
ATOM 794 C C . LYS A 1 98 ? -33.428 32.840 69.709 1.00 50.22 98 LYS A C 1
ATOM 796 O O . LYS A 1 98 ? -32.249 32.557 69.818 1.00 50.22 98 LYS A O 1
ATOM 801 N N . ALA A 1 99 ? -33.788 34.115 69.584 1.00 48.84 99 ALA A N 1
ATOM 802 C CA . ALA A 1 99 ? -34.541 34.958 70.525 1.00 48.84 99 ALA A CA 1
ATOM 803 C C . ALA A 1 99 ? -33.621 35.854 7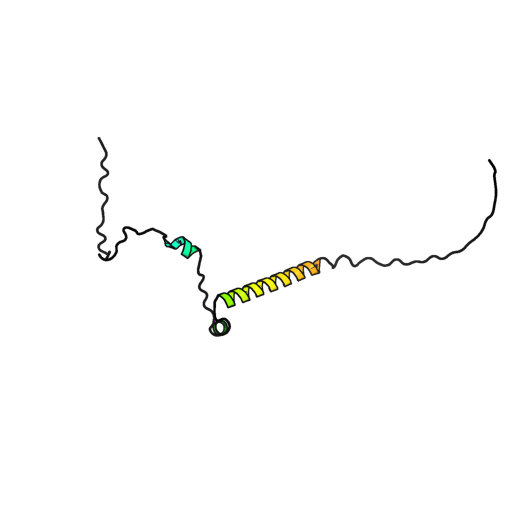1.381 1.00 48.84 99 ALA A C 1
ATOM 805 O O . ALA A 1 99 ? -32.881 35.372 72.227 1.00 48.84 99 ALA A O 1
ATOM 806 N N . SER A 1 100 ? -33.756 37.161 71.130 1.00 53.00 100 SER A N 1
ATOM 807 C CA . SER A 1 100 ? -33.834 38.279 72.086 1.00 53.00 100 SER A CA 1
ATOM 808 C C . SER A 1 100 ? -32.886 38.344 73.292 1.00 53.00 100 SER A C 1
ATOM 810 O O . SER A 1 100 ? -32.998 37.537 74.215 1.00 53.00 100 SER A O 1
ATOM 812 N N . LYS A 1 101 ? -32.127 39.449 73.346 1.00 59.03 101 LYS A N 1
ATOM 813 C CA . LYS A 1 101 ? -31.823 40.328 74.505 1.00 59.03 101 LYS A CA 1
ATOM 814 C C . LYS A 1 101 ? -31.007 41.513 73.927 1.00 59.03 101 LYS A C 1
ATOM 816 O O . LYS A 1 101 ? -29.985 41.266 73.311 1.00 59.03 101 LYS A O 1
ATOM 821 N N . SER A 1 102 ? -31.488 42.766 73.838 1.00 50.09 102 SER A N 1
ATOM 822 C CA . SER A 1 102 ? -31.652 43.743 74.940 1.00 50.09 102 SER A CA 1
ATOM 823 C C . SER A 1 102 ? -30.480 43.619 75.928 1.00 50.09 102 SER A C 1
ATOM 825 O O . SER A 1 102 ? -30.354 42.574 76.547 1.00 50.09 102 SER A O 1
ATOM 827 N N . SER A 1 103 ? -29.573 44.566 76.172 1.00 54.44 103 SER A N 1
ATOM 828 C CA . SER A 1 103 ? -29.632 46.033 76.249 1.00 54.44 103 SER A CA 1
ATOM 829 C C . SER A 1 103 ? -28.231 46.563 76.663 1.00 54.44 103 SER A C 1
ATOM 831 O O . SER A 1 103 ? -27.375 45.755 77.013 1.00 54.44 103 SER A O 1
ATOM 833 N N . ARG A 1 104 ? -28.085 47.904 76.738 1.00 51.56 104 ARG A N 1
ATOM 834 C CA . ARG A 1 104 ? -27.029 48.737 77.392 1.00 51.56 104 ARG A CA 1
ATOM 835 C C . ARG A 1 104 ? -25.758 49.035 76.571 1.00 51.56 104 ARG A C 1
ATOM 837 O O . ARG A 1 104 ? -25.065 48.120 76.165 1.00 51.56 104 ARG A O 1
ATOM 844 N N . SER A 1 105 ? -25.530 50.301 76.168 1.00 52.50 105 SER A N 1
ATOM 845 C CA . SER A 1 105 ? -25.017 51.466 76.956 1.00 52.50 105 SER A CA 1
ATOM 846 C C . SER A 1 105 ? -23.490 51.367 77.110 1.00 52.50 105 SER A C 1
ATOM 848 O O . SER A 1 105 ? -23.046 50.344 77.604 1.00 52.50 105 SER A O 1
ATOM 850 N N . THR A 1 106 ? -22.631 52.299 76.671 1.00 55.59 106 THR A N 1
ATOM 851 C CA . THR A 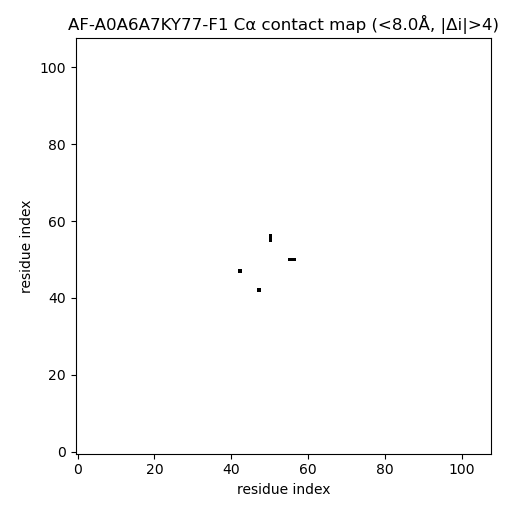1 106 ? -22.422 53.719 77.073 1.00 55.59 106 THR A CA 1
ATOM 852 C C . THR A 1 106 ? -21.615 54.457 75.976 1.00 55.59 106 THR A C 1
ATOM 854 O O . THR A 1 106 ? -20.738 53.849 75.377 1.00 55.59 106 THR A O 1
ATOM 857 N N . ARG A 1 107 ? -21.975 55.671 75.530 1.00 46.19 107 ARG A N 1
ATOM 858 C CA . ARG A 1 107 ? -21.433 57.003 75.915 1.00 46.19 107 ARG A CA 1
ATOM 859 C C . ARG A 1 107 ? -19.897 57.087 76.048 1.00 46.19 107 ARG A C 1
ATOM 861 O O . ARG A 1 107 ? -19.343 56.462 76.947 1.00 46.19 107 ARG A O 1
ATOM 868 N N . GLY A 1 108 ? -19.281 57.930 75.214 1.00 46.34 108 GLY A N 1
ATOM 869 C CA . GLY A 1 108 ? -17.873 58.337 75.228 1.00 46.34 108 GLY A CA 1
ATOM 870 C C . GLY A 1 108 ? -17.550 59.107 73.963 1.00 46.34 108 GLY A C 1
ATOM 871 O O . GLY A 1 108 ? -17.129 58.437 73.001 1.00 46.34 108 GLY A O 1
#

Foldseek 3Di:
DDDDDDDPPPDPPPVDDPPDDCVVPDPCPCVVVVVVDPPDDDDDPVVCVVPVDPVSVVVVVVVVVVVVVVVVVVVVVVPPPPPPPPDDDDDDDDDDDDDDDDDDDDDD

pLDDT: mean 72.77, std 16.79, range [36.31, 97.12]

Radius of gyration: 44.04 Å; Cα contacts (8 Å, |Δi|>4): 3; chains: 1; bounding box: 100×73×107 Å